Protein AF-A0A6V7LNF7-F1 (afdb_monomer)

Secondary structure (DSSP, 8-state):
--------S-S-TTTTSS--SHHHHTTSPTT-HHHHHHHHHHHHHHHHHHHHHHHHHHHHHHHHHHHHHHHHHHHHHHHHHHHHHHHHHT--GGGS--

Sequence (98 aa):
MPFVIRKIEPRYVGRGHVPQDATAADTWPVGAELGAVSNGCLANTLKQLAGLLNIAEDIFGDLTGELTSIADRSGALRRRIDRLEDQLAAIDPKKIPV

pLDDT: mean 89.08, std 10.81, range [54.12, 98.62]

Structure (mmCIF, N/CA/C/O backbone):
data_AF-A0A6V7LNF7-F1
#
_entry.id   AF-A0A6V7LNF7-F1
#
loop_
_atom_site.group_PDB
_atom_site.id
_atom_site.type_symbol
_atom_site.label_atom_id
_atom_site.label_alt_id
_atom_site.label_comp_id
_atom_site.label_asym_id
_atom_site.label_entity_id
_atom_site.label_seq_id
_atom_site.pdbx_PDB_ins_code
_atom_site.Cartn_x
_atom_site.Cartn_y
_atom_site.Cartn_z
_atom_site.occupancy
_atom_site.B_iso_or_equiv
_atom_site.auth_seq_id
_atom_site.auth_comp_id
_atom_site.auth_asym_id
_atom_site.auth_atom_id
_atom_site.pdbx_PDB_model_num
ATOM 1 N N . MET A 1 1 ? 11.156 -12.744 11.632 1.00 54.12 1 MET A N 1
ATOM 2 C CA . MET A 1 1 ? 10.352 -12.838 10.394 1.00 54.12 1 MET A CA 1
ATOM 3 C C . MET A 1 1 ? 11.119 -12.119 9.294 1.00 54.12 1 MET A C 1
ATOM 5 O O . MET A 1 1 ? 11.582 -11.018 9.572 1.00 54.12 1 MET A O 1
ATOM 9 N N . PRO A 1 2 ? 11.353 -12.717 8.115 1.00 67.75 2 PRO A N 1
ATOM 10 C CA . PRO A 1 2 ? 12.016 -12.013 7.021 1.00 67.75 2 PRO A CA 1
ATOM 11 C C . PRO A 1 2 ? 11.114 -10.877 6.519 1.00 67.75 2 PRO A C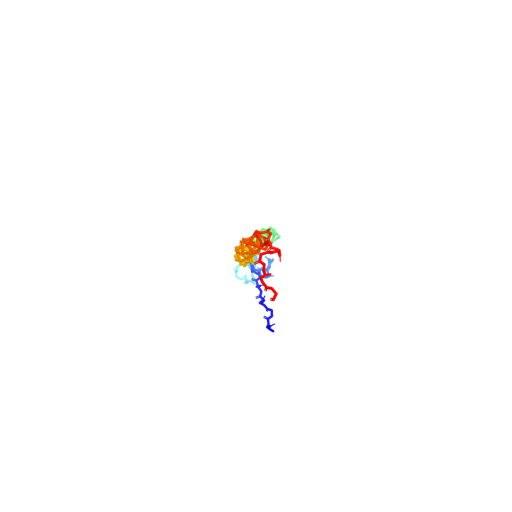 1
ATOM 13 O O . PRO A 1 2 ? 9.918 -11.079 6.324 1.00 67.75 2 PRO A O 1
ATOM 16 N N . PHE A 1 3 ? 11.668 -9.678 6.338 1.00 68.00 3 PHE A N 1
ATOM 17 C CA . PHE A 1 3 ? 10.933 -8.550 5.765 1.00 68.00 3 PHE A CA 1
ATOM 18 C C . PHE A 1 3 ? 10.552 -8.863 4.313 1.00 68.00 3 PHE A C 1
ATOM 20 O O . PHE A 1 3 ? 11.396 -9.307 3.533 1.00 68.00 3 PHE A O 1
ATOM 27 N N . VAL A 1 4 ? 9.289 -8.631 3.942 1.00 82.44 4 VAL A N 1
ATOM 28 C CA . VAL A 1 4 ? 8.829 -8.807 2.557 1.00 82.44 4 VAL A CA 1
ATOM 29 C C . VAL A 1 4 ? 9.542 -7.786 1.672 1.00 82.44 4 VAL A C 1
ATOM 31 O O . VAL A 1 4 ? 9.282 -6.585 1.754 1.00 82.44 4 VAL A O 1
ATOM 34 N N . ILE A 1 5 ? 10.448 -8.262 0.817 1.00 82.50 5 ILE A N 1
ATOM 35 C CA . ILE A 1 5 ? 11.137 -7.419 -0.163 1.00 82.50 5 ILE A CA 1
ATOM 36 C C . ILE A 1 5 ? 10.198 -7.201 -1.348 1.00 82.50 5 ILE A C 1
ATOM 38 O O . ILE A 1 5 ? 10.026 -8.081 -2.191 1.00 82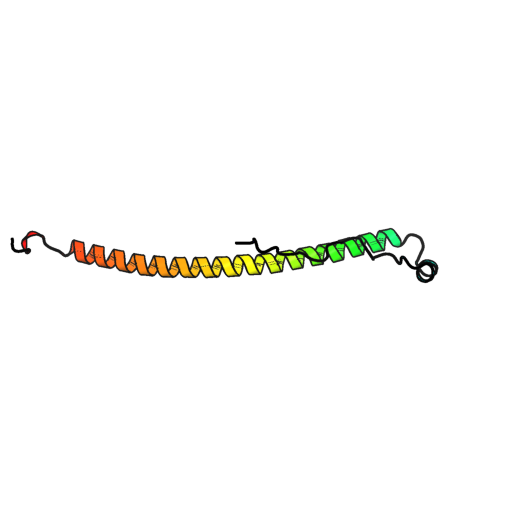.50 5 ILE A O 1
ATOM 42 N N . ARG A 1 6 ? 9.621 -6.003 -1.429 1.00 85.25 6 ARG A N 1
ATOM 43 C CA . ARG A 1 6 ? 8.785 -5.569 -2.554 1.00 85.25 6 ARG A CA 1
ATOM 44 C C . ARG A 1 6 ? 9.678 -4.951 -3.623 1.00 85.25 6 ARG A C 1
ATOM 46 O O . ARG A 1 6 ? 10.343 -3.945 -3.385 1.00 85.25 6 ARG A O 1
ATOM 53 N N . LYS A 1 7 ? 9.769 -5.604 -4.781 1.00 88.06 7 LYS A N 1
ATOM 54 C CA . LYS A 1 7 ? 10.627 -5.161 -5.886 1.00 88.06 7 LYS A CA 1
ATOM 55 C C . LYS A 1 7 ? 9.822 -4.279 -6.833 1.00 88.06 7 LYS A C 1
ATOM 57 O O . LYS A 1 7 ? 8.760 -4.681 -7.280 1.00 88.06 7 LYS A O 1
ATOM 62 N N . ILE A 1 8 ? 10.372 -3.114 -7.161 1.00 91.19 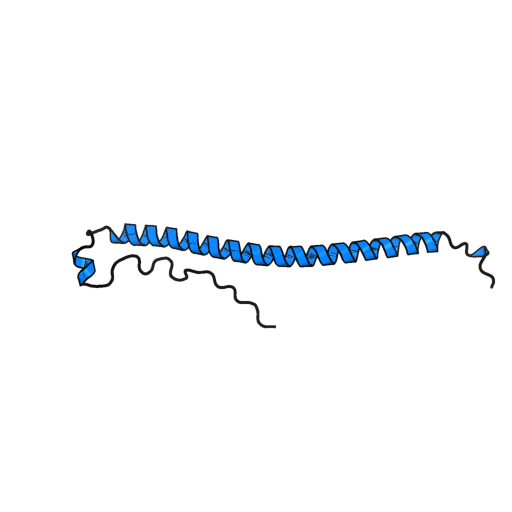8 ILE A N 1
ATOM 63 C CA . ILE A 1 8 ? 9.826 -2.215 -8.178 1.00 91.19 8 ILE A CA 1
ATOM 64 C C . ILE A 1 8 ? 10.561 -2.486 -9.491 1.00 91.19 8 ILE A C 1
ATOM 66 O O . ILE A 1 8 ? 11.796 -2.560 -9.523 1.00 91.19 8 ILE A O 1
ATOM 70 N N . GLU A 1 9 ? 9.802 -2.638 -10.567 1.00 89.25 9 GLU A N 1
ATOM 71 C CA . GLU A 1 9 ? 10.307 -2.829 -11.923 1.00 89.25 9 GLU A CA 1
ATOM 72 C C . GLU A 1 9 ? 9.774 -1.730 -12.842 1.00 89.25 9 GLU A C 1
ATOM 74 O O . GLU A 1 9 ? 8.671 -1.235 -12.611 1.00 89.25 9 GLU A O 1
ATOM 79 N N . PRO A 1 10 ? 10.522 -1.341 -13.891 1.00 92.00 10 PRO A N 1
ATOM 80 C CA . PRO A 1 10 ? 11.820 -1.870 -14.357 1.00 92.00 10 PRO A CA 1
ATOM 81 C C . PRO A 1 10 ? 13.047 -1.280 -13.635 1.00 92.00 10 PRO A C 1
ATOM 83 O O . PRO A 1 10 ? 13.151 -0.073 -13.503 1.00 92.00 10 PRO A O 1
ATOM 86 N N . ARG A 1 11 ? 14.046 -2.082 -13.230 1.00 89.12 11 ARG A N 1
ATOM 87 C CA . ARG A 1 11 ? 15.243 -1.592 -12.488 1.00 89.12 11 ARG A CA 1
ATOM 88 C C . ARG A 1 11 ? 16.258 -0.793 -13.316 1.00 89.12 11 ARG A C 1
ATOM 90 O O . ARG A 1 11 ? 16.940 0.071 -12.776 1.00 89.12 11 ARG A O 1
ATOM 97 N N . TYR A 1 12 ? 16.388 -1.088 -14.607 1.00 90.81 12 TYR A N 1
ATOM 98 C CA . TYR A 1 12 ? 17.386 -0.473 -15.488 1.00 90.81 12 TYR A CA 1
ATOM 99 C C . TYR A 1 12 ? 16.733 0.533 -16.431 1.00 90.81 12 TYR A C 1
ATOM 101 O O . TYR A 1 12 ? 16.623 0.311 -17.632 1.00 90.81 12 TYR A O 1
ATOM 109 N N . VAL A 1 13 ? 16.288 1.644 -15.857 1.00 90.19 13 VAL A N 1
ATOM 110 C CA . VAL A 1 13 ? 15.384 2.612 -16.485 1.00 90.19 13 VAL A CA 1
ATOM 111 C C . VAL A 1 13 ? 15.890 3.123 -17.845 1.00 90.19 13 VAL A C 1
ATOM 113 O O . VAL A 1 13 ? 15.120 3.165 -18.801 1.00 90.19 13 VAL A O 1
ATOM 116 N N . GLY A 1 14 ? 17.187 3.417 -17.966 1.00 88.56 14 GLY A N 1
ATOM 117 C CA . GLY A 1 14 ? 17.796 3.918 -19.205 1.00 88.56 14 GLY A CA 1
ATOM 118 C C . GLY A 1 14 ? 18.434 2.868 -20.126 1.00 88.56 14 GLY A C 1
ATOM 119 O O . GLY A 1 14 ? 19.006 3.252 -21.143 1.00 88.56 14 GLY A O 1
ATOM 120 N N . ARG A 1 15 ? 18.406 1.565 -19.801 1.00 89.31 15 ARG A N 1
ATOM 121 C CA . ARG A 1 15 ? 19.087 0.537 -20.622 1.00 89.31 15 ARG A CA 1
ATOM 122 C C . ARG A 1 15 ? 18.172 -0.013 -21.718 1.00 89.31 15 ARG A C 1
ATOM 124 O O . ARG A 1 15 ? 16.981 -0.189 -21.496 1.00 89.31 15 ARG A O 1
ATOM 131 N N . GLY A 1 16 ? 18.773 -0.360 -22.860 1.00 85.25 16 GLY A N 1
ATOM 132 C CA . GLY A 1 16 ? 18.113 -1.097 -23.946 1.00 85.25 16 GLY A CA 1
ATOM 133 C C . GLY A 1 16 ? 17.325 -0.244 -24.943 1.00 85.25 16 GLY A C 1
ATOM 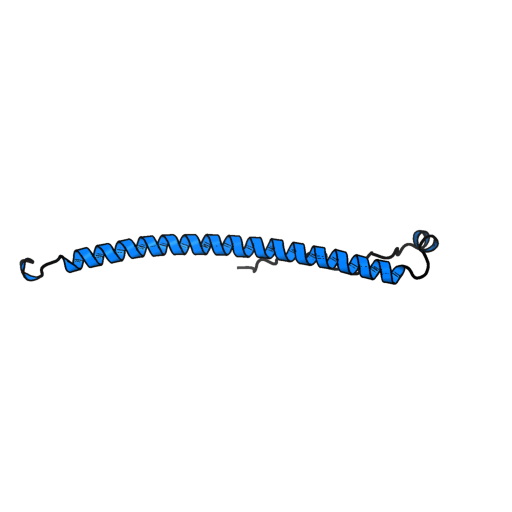134 O O . GLY A 1 16 ? 16.619 -0.801 -25.771 1.00 85.25 16 GLY A O 1
ATOM 135 N N . HIS A 1 17 ? 17.440 1.086 -24.880 1.00 87.75 17 HIS A N 1
ATOM 136 C CA . HIS A 1 17 ? 16.693 2.002 -25.759 1.00 87.75 17 HIS A CA 1
ATOM 137 C C . HIS A 1 17 ? 17.449 2.426 -27.023 1.00 87.75 17 HIS A C 1
ATOM 139 O O . HIS A 1 17 ? 16.904 3.157 -27.841 1.00 87.75 17 HIS A O 1
ATOM 145 N N . VAL A 1 18 ? 18.693 1.972 -27.183 1.00 86.38 18 VAL A N 1
ATOM 146 C CA . VAL A 1 18 ? 19.503 2.157 -28.395 1.00 86.38 18 VAL A CA 1
ATOM 147 C C . VAL A 1 18 ? 19.956 0.773 -28.860 1.00 86.38 18 VAL A C 1
ATOM 149 O O . VAL A 1 18 ? 20.385 -0.014 -28.004 1.00 86.38 18 VAL A O 1
ATOM 152 N N . PRO A 1 19 ? 19.862 0.452 -30.164 1.00 83.19 19 PRO A N 1
ATOM 153 C CA . PRO A 1 19 ? 20.344 -0.819 -30.690 1.00 83.19 19 PRO A CA 1
ATOM 154 C C . PRO A 1 19 ? 21.830 -1.015 -30.368 1.00 83.19 19 PRO A C 1
ATOM 156 O O . PRO A 1 19 ? 22.643 -0.129 -30.613 1.00 83.19 19 PRO A O 1
ATOM 159 N N . GLN A 1 20 ? 22.181 -2.167 -29.795 1.00 77.62 20 GLN A N 1
ATOM 160 C CA . GLN A 1 20 ? 23.579 -2.537 -29.525 1.00 77.62 20 GLN A CA 1
ATOM 161 C C . GLN A 1 20 ? 24.179 -3.409 -30.635 1.00 77.62 20 GLN A C 1
ATOM 163 O O . GLN A 1 20 ? 25.397 -3.567 -30.698 1.00 77.62 20 GLN A O 1
ATOM 168 N N . ASP A 1 21 ? 23.337 -3.952 -31.514 1.00 79.88 21 ASP A N 1
ATOM 169 C CA . ASP A 1 21 ? 23.760 -4.824 -32.602 1.00 79.88 21 ASP A CA 1
ATOM 170 C C . ASP A 1 21 ? 24.253 -4.000 -33.793 1.00 79.88 21 ASP A C 1
ATOM 172 O O . ASP A 1 21 ? 23.562 -3.100 -34.277 1.00 79.88 21 ASP A O 1
ATOM 176 N N . ALA A 1 22 ? 25.440 -4.343 -34.301 1.00 66.25 22 ALA A N 1
ATOM 177 C CA . ALA A 1 22 ? 26.095 -3.629 -35.399 1.00 66.25 22 ALA A CA 1
ATOM 178 C C . ALA A 1 22 ? 25.234 -3.562 -36.675 1.00 66.25 22 ALA A C 1
ATOM 180 O O . ALA A 1 22 ? 25.264 -2.568 -37.386 1.00 66.25 22 ALA A O 1
ATOM 181 N N . THR A 1 23 ? 24.409 -4.581 -36.932 1.00 71.88 23 THR A N 1
ATOM 182 C CA . THR A 1 23 ? 23.498 -4.628 -38.089 1.00 71.88 23 THR A CA 1
ATOM 183 C C . THR A 1 23 ? 22.304 -3.681 -37.961 1.00 71.88 23 THR A C 1
ATOM 185 O O . THR A 1 23 ? 21.767 -3.231 -38.969 1.00 71.88 23 THR A O 1
ATOM 188 N N . ALA A 1 24 ? 21.878 -3.369 -36.735 1.00 68.25 24 ALA A N 1
ATOM 189 C CA . ALA A 1 24 ? 20.782 -2.442 -36.464 1.00 68.25 24 ALA A CA 1
ATOM 190 C C . ALA A 1 24 ? 21.270 -0.990 -36.337 1.00 68.25 24 ALA A C 1
ATOM 192 O O . ALA A 1 24 ? 20.499 -0.062 -36.587 1.00 68.25 24 ALA A O 1
ATOM 193 N N . ALA A 1 25 ? 22.547 -0.795 -35.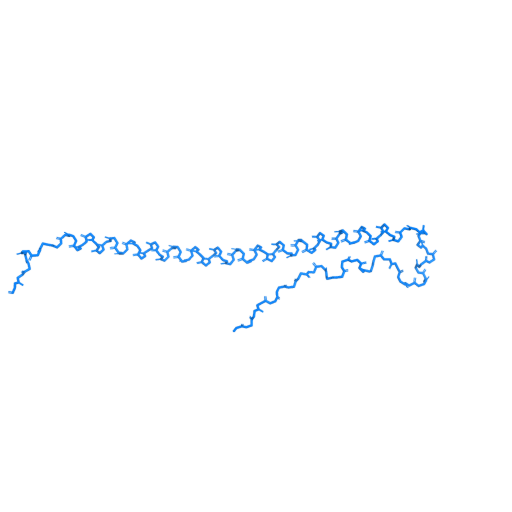990 1.00 67.31 25 ALA A N 1
ATOM 194 C CA . ALA A 1 25 ? 23.183 0.517 -35.929 1.00 67.31 25 ALA A CA 1
ATOM 195 C C . ALA A 1 25 ? 23.217 1.211 -37.304 1.00 67.31 25 ALA A C 1
ATOM 197 O O . ALA A 1 25 ? 22.948 2.405 -37.377 1.00 67.31 25 ALA A O 1
ATOM 198 N N . ASP A 1 26 ? 23.427 0.459 -38.392 1.00 70.31 26 ASP A N 1
ATOM 199 C CA . ASP A 1 26 ? 23.481 0.999 -39.763 1.00 70.31 26 ASP A CA 1
ATOM 200 C C . ASP A 1 26 ? 22.144 1.589 -40.253 1.00 70.31 26 ASP A C 1
ATOM 202 O O . ASP A 1 26 ? 22.117 2.391 -41.186 1.00 70.31 26 ASP A O 1
ATOM 206 N N . THR A 1 27 ? 21.022 1.210 -39.629 1.00 78.25 27 THR A N 1
ATOM 207 C CA . THR A 1 27 ? 19.678 1.730 -39.961 1.00 78.25 27 THR A CA 1
ATOM 208 C C . THR A 1 27 ? 19.217 2.812 -38.975 1.00 78.25 27 THR A C 1
ATOM 210 O O . THR A 1 27 ? 18.192 3.463 -39.193 1.00 78.25 27 THR A O 1
ATOM 213 N N . TRP A 1 28 ? 19.946 3.018 -37.875 1.00 81.19 28 TRP A N 1
ATOM 214 C CA . TRP A 1 28 ? 19.560 3.963 -36.835 1.00 81.19 28 TRP A CA 1
ATOM 215 C C . TRP A 1 28 ? 19.949 5.402 -37.221 1.00 81.19 28 TRP A C 1
ATOM 217 O O . TRP A 1 28 ? 21.089 5.644 -37.619 1.00 81.19 28 TRP A O 1
ATOM 227 N N . PRO A 1 29 ? 19.036 6.385 -37.109 1.00 82.56 29 PRO A N 1
ATOM 228 C CA . PRO A 1 29 ? 19.350 7.761 -37.468 1.00 82.56 29 PRO A CA 1
ATOM 229 C C . PRO A 1 29 ? 20.408 8.358 -36.531 1.00 82.56 29 PRO A C 1
ATOM 231 O O . PRO A 1 29 ? 20.243 8.366 -35.310 1.00 82.56 29 PRO A O 1
ATOM 234 N N . VAL A 1 30 ? 21.472 8.909 -37.126 1.00 80.56 30 VAL A N 1
ATOM 235 C CA . VAL A 1 30 ? 22.579 9.561 -36.411 1.00 80.56 30 VAL A CA 1
ATOM 236 C C . VAL A 1 30 ? 22.042 10.693 -35.531 1.00 80.56 30 VAL A C 1
ATOM 238 O O . VAL A 1 30 ? 21.377 11.606 -36.023 1.00 80.56 30 VAL A O 1
ATOM 241 N N . GLY A 1 31 ? 22.339 10.649 -34.231 1.00 83.25 31 GLY A N 1
ATOM 242 C CA . GLY A 1 31 ? 21.930 11.674 -33.264 1.00 83.25 31 GLY A CA 1
ATOM 243 C C . GLY A 1 31 ? 20.577 11.419 -32.586 1.00 83.25 31 GLY A C 1
ATOM 244 O O . GLY A 1 31 ? 20.198 12.171 -31.684 1.00 83.25 31 GLY A O 1
ATOM 245 N N . ALA A 1 32 ? 19.839 10.369 -32.966 1.00 87.81 32 ALA A N 1
ATOM 246 C CA . ALA A 1 32 ? 18.567 10.012 -32.328 1.00 87.81 32 ALA A CA 1
ATOM 247 C C . ALA A 1 32 ? 18.733 9.244 -30.999 1.00 87.81 32 ALA A C 1
ATOM 249 O O . ALA A 1 32 ? 17.754 9.010 -30.285 1.00 87.81 32 ALA A O 1
ATOM 250 N N . GLU A 1 33 ? 19.956 8.851 -30.641 1.00 89.44 33 GLU A N 1
ATOM 251 C CA . GLU A 1 33 ? 20.260 7.991 -29.494 1.00 89.44 33 GLU A CA 1
ATOM 252 C C . GLU A 1 33 ? 19.859 8.651 -28.172 1.00 89.44 33 GLU A C 1
ATOM 254 O O . GLU A 1 33 ? 19.174 8.037 -27.355 1.00 89.44 33 GLU A O 1
ATOM 259 N N . LEU A 1 34 ? 20.222 9.924 -27.972 1.00 91.31 34 LEU A N 1
ATOM 260 C CA . LEU A 1 34 ? 19.876 10.651 -26.747 1.00 91.31 34 LEU A CA 1
ATOM 261 C C . LEU A 1 34 ? 18.358 10.779 -26.582 1.00 91.31 34 LEU A C 1
ATOM 263 O O . LEU A 1 34 ? 17.840 10.599 -25.480 1.00 91.31 34 LEU A O 1
ATOM 267 N N . GLY A 1 35 ? 17.645 11.059 -27.677 1.00 91.88 35 GLY A N 1
ATOM 268 C CA . GLY A 1 35 ? 16.186 11.144 -27.682 1.00 91.88 35 GLY A CA 1
ATOM 269 C C . GLY A 1 35 ? 15.539 9.815 -27.293 1.00 91.88 35 GLY A C 1
ATOM 270 O O . GLY A 1 35 ? 14.653 9.790 -26.437 1.00 91.88 35 GLY A O 1
ATOM 271 N N . ALA A 1 36 ? 16.027 8.707 -27.853 1.00 91.56 36 ALA A N 1
ATOM 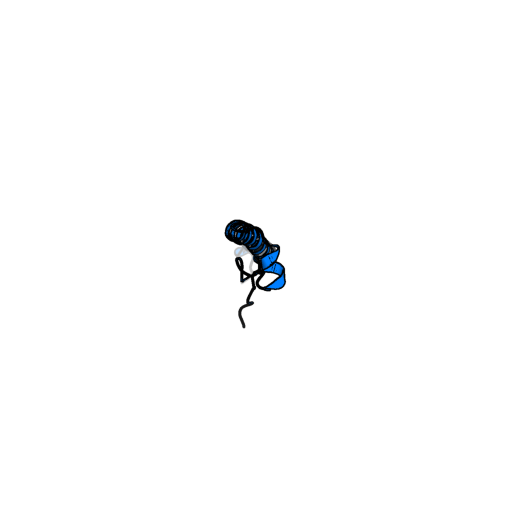272 C CA . ALA A 1 36 ? 15.520 7.375 -27.545 1.00 91.56 36 ALA A CA 1
ATOM 273 C C . ALA A 1 36 ? 15.821 6.943 -26.103 1.00 91.56 36 ALA A C 1
ATOM 275 O O . ALA A 1 36 ? 14.912 6.487 -25.406 1.00 91.56 36 ALA A O 1
ATOM 276 N N . VAL A 1 37 ? 17.047 7.158 -25.609 1.00 93.75 37 VAL A N 1
ATOM 277 C CA . VAL A 1 37 ? 17.396 6.883 -24.203 1.00 93.75 37 VAL A CA 1
ATOM 278 C C . VAL A 1 37 ? 16.564 7.738 -23.255 1.00 93.75 37 VAL A C 1
ATOM 280 O O . VAL A 1 37 ? 16.046 7.213 -22.273 1.00 93.75 37 VAL A O 1
ATOM 283 N N . SER A 1 38 ? 16.407 9.033 -23.541 1.00 94.88 38 SER A N 1
ATOM 284 C CA . SER A 1 38 ? 15.632 9.951 -22.700 1.00 94.88 38 SER A CA 1
ATOM 285 C C . SER A 1 38 ? 14.160 9.538 -22.630 1.00 94.88 38 SER A C 1
ATOM 287 O O . SER A 1 38 ? 13.623 9.338 -21.539 1.00 94.88 38 SER A O 1
ATOM 289 N N . ASN A 1 39 ? 13.523 9.306 -23.781 1.00 94.88 39 ASN A N 1
ATOM 290 C CA . ASN A 1 39 ? 12.126 8.880 -23.838 1.00 94.88 39 ASN A CA 1
ATOM 291 C C . ASN A 1 39 ? 11.914 7.515 -23.165 1.00 94.88 39 ASN A C 1
ATOM 293 O O . ASN A 1 39 ? 10.993 7.332 -22.369 1.00 94.88 39 ASN A O 1
ATOM 297 N N . GLY A 1 40 ? 12.806 6.562 -23.430 1.00 94.94 40 GLY A N 1
ATOM 298 C CA . GLY A 1 40 ? 12.776 5.256 -22.792 1.00 94.94 40 GLY A CA 1
ATOM 299 C C . GLY A 1 40 ? 12.983 5.323 -21.278 1.00 94.94 40 GLY A C 1
ATOM 300 O O . GLY A 1 40 ? 12.315 4.607 -20.529 1.00 94.94 40 GLY A O 1
ATOM 301 N N . CYS A 1 41 ? 13.852 6.223 -20.812 1.00 96.25 41 CYS A N 1
ATOM 302 C CA . CYS A 1 41 ? 14.059 6.482 -19.394 1.00 96.25 41 CYS A CA 1
ATOM 303 C C . CYS A 1 41 ? 12.784 7.042 -18.743 1.00 96.25 41 CYS A C 1
ATOM 305 O O . CYS A 1 41 ? 12.336 6.529 -17.716 1.00 96.25 41 CYS A O 1
ATOM 307 N N . LEU A 1 42 ? 12.139 8.028 -19.372 1.00 97.06 42 LEU A N 1
ATOM 308 C CA . LEU A 1 42 ? 10.872 8.589 -18.892 1.00 97.06 42 LEU A CA 1
ATOM 309 C C . LEU A 1 42 ? 9.767 7.525 -18.832 1.00 97.06 42 LEU A C 1
ATOM 311 O O . LEU A 1 42 ? 9.132 7.356 -17.790 1.00 97.06 42 LEU A O 1
ATOM 315 N N . ALA A 1 43 ? 9.584 6.749 -19.902 1.00 95.94 43 ALA A N 1
ATOM 316 C CA . ALA A 1 43 ? 8.583 5.685 -19.956 1.00 95.94 43 ALA A CA 1
ATOM 317 C C . ALA A 1 43 ? 8.818 4.611 -18.881 1.00 95.94 43 ALA A C 1
ATOM 319 O O . ALA A 1 43 ? 7.882 4.173 -18.210 1.00 95.94 43 ALA A O 1
ATOM 320 N N . ASN A 1 44 ? 10.070 4.199 -18.677 1.00 96.38 44 ASN A N 1
ATOM 321 C CA . ASN A 1 44 ? 10.413 3.225 -17.646 1.00 96.38 44 ASN A CA 1
ATOM 322 C C . ASN A 1 44 ? 10.272 3.794 -16.228 1.00 96.38 44 ASN A C 1
ATOM 324 O O . ASN A 1 44 ? 9.870 3.058 -15.329 1.00 96.38 44 ASN A O 1
ATOM 328 N N . THR A 1 45 ? 10.533 5.087 -16.028 1.00 96.69 45 THR A N 1
ATOM 329 C CA . THR A 1 45 ? 10.295 5.765 -14.743 1.00 96.69 45 THR A CA 1
ATOM 330 C C . THR A 1 45 ? 8.804 5.773 -14.417 1.00 96.69 45 THR A C 1
ATOM 332 O O . THR A 1 45 ? 8.420 5.431 -13.303 1.00 96.69 45 THR A O 1
ATOM 335 N N . LEU A 1 46 ? 7.943 6.073 -15.396 1.00 97.00 46 LEU A N 1
ATOM 336 C CA . LEU A 1 46 ? 6.490 6.003 -15.212 1.00 97.00 46 LEU A CA 1
ATOM 337 C C . LEU A 1 46 ? 6.029 4.586 -14.842 1.00 97.00 46 LEU A C 1
ATOM 339 O O . LEU A 1 46 ? 5.209 4.428 -13.940 1.00 97.00 46 LEU A O 1
ATOM 343 N N . LYS A 1 47 ? 6.595 3.548 -15.471 1.00 95.81 47 LYS A N 1
ATOM 344 C CA . LYS A 1 47 ? 6.313 2.147 -15.109 1.00 95.81 47 LYS A CA 1
ATOM 345 C C . LYS A 1 47 ? 6.764 1.811 -13.685 1.00 95.81 47 LYS A C 1
ATOM 347 O O . LYS A 1 47 ? 6.010 1.169 -12.960 1.00 95.81 47 LYS A O 1
ATOM 352 N N . GLN A 1 48 ? 7.944 2.278 -13.266 1.00 96.25 48 GLN A N 1
ATOM 353 C CA . GLN A 1 48 ? 8.403 2.114 -11.883 1.00 96.25 48 GLN A CA 1
ATOM 354 C C . GLN A 1 48 ? 7.452 2.790 -10.891 1.00 96.25 48 GLN A C 1
ATOM 356 O O . GLN A 1 48 ? 7.111 2.191 -9.874 1.00 96.25 48 GLN A O 1
ATOM 361 N N . LEU A 1 49 ? 7.009 4.017 -11.181 1.00 96.44 49 LEU A N 1
ATOM 362 C CA . LEU A 1 49 ? 6.064 4.743 -10.331 1.00 96.44 49 LEU A CA 1
ATOM 363 C C . LEU A 1 49 ? 4.711 4.030 -10.248 1.00 96.44 49 LEU A C 1
ATOM 365 O O . LEU A 1 49 ? 4.161 3.912 -9.159 1.00 96.44 49 LEU A O 1
ATOM 369 N N . ALA A 1 50 ? 4.207 3.490 -11.359 1.00 95.94 50 ALA A N 1
ATOM 370 C CA . ALA A 1 50 ? 2.994 2.674 -11.354 1.00 95.94 50 ALA A CA 1
ATOM 371 C C . ALA A 1 50 ? 3.161 1.408 -10.491 1.00 95.94 50 ALA A C 1
ATOM 373 O O . ALA A 1 50 ? 2.304 1.107 -9.664 1.00 95.94 50 ALA A O 1
ATOM 374 N N . GLY A 1 51 ? 4.293 0.706 -10.613 1.00 94.88 51 GLY A N 1
ATOM 375 C CA . GLY A 1 51 ? 4.603 -0.446 -9.761 1.00 94.88 51 GLY A CA 1
ATOM 376 C C . GLY A 1 51 ? 4.695 -0.081 -8.275 1.00 94.88 51 GLY A C 1
ATOM 377 O O . GLY A 1 51 ? 4.195 -0.816 -7.427 1.00 94.88 51 GLY A O 1
ATOM 378 N N . LEU A 1 52 ? 5.287 1.073 -7.955 1.00 95.50 52 LEU A N 1
ATOM 379 C CA . LEU A 1 52 ? 5.328 1.609 -6.594 1.00 95.50 52 LEU A CA 1
ATOM 380 C C . LEU A 1 52 ? 3.921 1.910 -6.054 1.00 95.50 52 LEU A C 1
ATOM 382 O O . LEU A 1 52 ? 3.650 1.588 -4.901 1.00 95.50 52 LEU A O 1
ATOM 386 N N . LEU A 1 53 ? 3.044 2.507 -6.866 1.00 96.19 53 LEU A N 1
ATOM 387 C CA . LEU A 1 53 ? 1.669 2.823 -6.472 1.00 96.19 53 LEU A CA 1
ATOM 388 C C . LEU A 1 53 ? 0.854 1.562 -6.180 1.00 96.19 53 LEU A C 1
ATOM 390 O O . LEU A 1 53 ? 0.216 1.514 -5.137 1.00 96.19 53 LEU A O 1
ATOM 394 N N . ASN A 1 54 ? 0.951 0.528 -7.019 1.00 94.81 54 ASN A N 1
ATOM 395 C CA . ASN A 1 54 ? 0.278 -0.753 -6.766 1.00 94.81 54 ASN A CA 1
ATOM 396 C C . ASN A 1 54 ? 0.746 -1.373 -5.442 1.00 94.81 54 ASN A C 1
ATOM 398 O O . ASN A 1 54 ? -0.053 -1.802 -4.619 1.00 94.81 54 ASN A O 1
ATOM 402 N N . ILE A 1 55 ? 2.060 -1.359 -5.198 1.00 94.75 55 ILE A N 1
ATOM 403 C CA . ILE A 1 55 ? 2.625 -1.844 -3.937 1.00 94.75 55 ILE A CA 1
ATOM 404 C C . ILE A 1 55 ? 2.108 -1.028 -2.741 1.00 94.75 55 ILE A C 1
ATOM 406 O O . ILE A 1 55 ? 1.864 -1.588 -1.671 1.00 94.75 55 ILE A O 1
ATOM 410 N N . ALA A 1 56 ? 1.999 0.292 -2.888 1.00 95.88 56 ALA A N 1
ATOM 411 C CA . ALA A 1 56 ? 1.482 1.157 -1.837 1.00 95.88 56 ALA A CA 1
ATOM 412 C C . ALA A 1 56 ? -0.002 0.877 -1.566 1.00 95.88 56 ALA A C 1
ATOM 414 O O . ALA A 1 56 ? -0.389 0.803 -0.403 1.00 95.88 56 ALA A O 1
ATOM 415 N N . GLU A 1 57 ? -0.803 0.682 -2.613 1.00 96.69 57 GLU A N 1
ATOM 416 C CA . GLU A 1 57 ? -2.214 0.305 -2.512 1.00 96.69 57 GLU A CA 1
ATOM 417 C C . GLU A 1 57 ? -2.388 -1.002 -1.736 1.00 96.69 57 GLU A C 1
ATOM 419 O O . GLU A 1 57 ? -3.159 -1.021 -0.779 1.00 96.69 57 GLU A O 1
ATOM 424 N N . ASP A 1 58 ? -1.601 -2.036 -2.045 1.00 95.06 58 ASP A N 1
ATOM 425 C CA . ASP A 1 58 ? -1.630 -3.305 -1.307 1.00 95.06 58 ASP A CA 1
ATOM 426 C C . ASP A 1 58 ? -1.317 -3.098 0.188 1.00 95.06 58 ASP A C 1
ATOM 428 O O . ASP A 1 58 ? -2.047 -3.565 1.061 1.00 95.06 58 ASP A O 1
ATOM 432 N N . ILE A 1 59 ? -0.248 -2.351 0.505 1.00 94.94 59 ILE A N 1
ATOM 433 C CA . ILE A 1 59 ? 0.160 -2.088 1.898 1.00 94.94 59 ILE A CA 1
ATOM 434 C C . ILE A 1 59 ? -0.931 -1.333 2.660 1.00 94.94 59 ILE A C 1
ATOM 436 O O . ILE A 1 59 ? -1.234 -1.672 3.806 1.00 94.94 59 ILE A O 1
ATOM 440 N N . PHE A 1 60 ? -1.485 -0.279 2.059 1.00 97.25 60 PHE A N 1
ATOM 441 C CA . PHE A 1 60 ? -2.517 0.516 2.712 1.00 97.25 60 PHE A CA 1
ATOM 442 C C . PHE A 1 60 ? -3.836 -0.247 2.812 1.00 97.25 60 PHE A C 1
ATOM 444 O O . PHE A 1 60 ? -4.498 -0.126 3.837 1.00 97.25 60 PHE A O 1
ATOM 451 N N . GLY A 1 61 ? -4.180 -1.075 1.824 1.00 97.50 61 GLY A N 1
ATOM 452 C CA . GLY A 1 61 ? -5.335 -1.968 1.875 1.00 97.50 61 GLY A CA 1
ATOM 453 C C . GLY A 1 61 ? -5.257 -2.942 3.050 1.00 97.50 61 GLY A C 1
ATOM 454 O O . GLY A 1 61 ? -6.187 -2.997 3.860 1.00 97.50 61 GLY A O 1
ATOM 455 N N . ASP A 1 62 ? -4.122 -3.632 3.200 1.00 96.44 62 ASP A N 1
ATOM 456 C CA . ASP A 1 62 ? -3.872 -4.548 4.320 1.00 96.44 62 ASP A CA 1
ATOM 457 C C . ASP A 1 62 ? -3.961 -3.815 5.669 1.00 96.44 62 ASP A C 1
ATOM 459 O O . ASP A 1 62 ? -4.689 -4.233 6.574 1.00 96.44 62 ASP A O 1
ATOM 463 N N . LEU A 1 63 ? -3.270 -2.675 5.792 1.00 97.69 63 LEU A N 1
ATOM 464 C CA . LEU A 1 63 ? -3.257 -1.883 7.023 1.00 97.69 63 LEU A CA 1
ATOM 465 C C . LEU A 1 63 ? -4.654 -1.363 7.381 1.00 97.69 63 LEU A C 1
ATOM 467 O O . LEU A 1 63 ? -5.049 -1.407 8.546 1.00 97.69 63 LEU A O 1
ATOM 471 N N . THR A 1 64 ? -5.414 -0.874 6.400 1.00 98.38 64 THR A N 1
ATOM 472 C CA . THR A 1 64 ? -6.797 -0.438 6.611 1.00 98.38 64 THR A CA 1
ATOM 473 C C . THR A 1 64 ? -7.658 -1.602 7.088 1.00 98.38 64 THR A C 1
ATOM 475 O O . THR A 1 64 ? -8.383 -1.433 8.066 1.00 98.38 64 THR A O 1
ATOM 478 N N . GLY A 1 65 ? -7.538 -2.786 6.482 1.00 98.38 65 GLY A N 1
ATOM 479 C CA . GLY A 1 65 ? -8.262 -3.979 6.926 1.00 98.38 65 GLY A CA 1
ATOM 480 C C . GLY A 1 65 ? -7.960 -4.351 8.382 1.00 98.38 65 GLY A C 1
ATOM 481 O O . GLY A 1 65 ? -8.882 -4.568 9.179 1.00 98.38 65 GLY A O 1
ATOM 482 N N . GLU A 1 66 ? -6.681 -4.368 8.763 1.00 98.31 66 GLU A N 1
ATOM 483 C CA . GLU A 1 66 ? -6.266 -4.641 1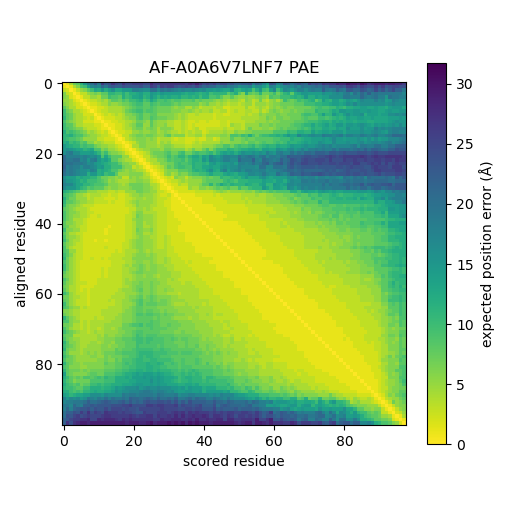0.143 1.00 98.31 66 GLU A CA 1
ATOM 484 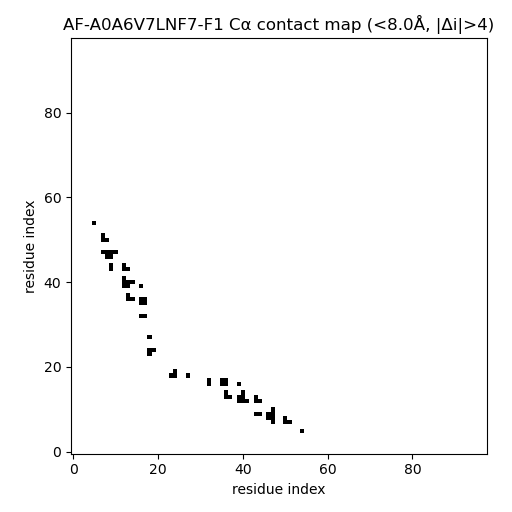C C . GLU A 1 66 ? -6.786 -3.583 11.126 1.00 98.31 66 GLU A C 1
ATOM 486 O O . GLU A 1 66 ? -7.344 -3.926 12.175 1.00 98.31 66 GLU A O 1
ATOM 491 N N . LEU A 1 67 ? -6.660 -2.299 10.784 1.00 98.62 67 LEU A N 1
ATOM 492 C CA . LEU A 1 67 ? -7.127 -1.199 11.627 1.00 98.62 67 LEU A CA 1
ATOM 493 C C . LEU A 1 67 ? -8.648 -1.205 11.794 1.00 98.62 67 LEU A C 1
ATOM 495 O O . LEU A 1 67 ? -9.127 -0.985 12.907 1.00 98.62 67 LEU A O 1
ATOM 499 N N . THR A 1 68 ? -9.411 -1.506 10.741 1.00 98.62 68 THR A N 1
ATOM 500 C CA . THR A 1 68 ? -10.871 -1.654 10.827 1.00 98.62 68 THR A CA 1
ATOM 501 C C . THR A 1 68 ? -11.250 -2.793 11.772 1.00 98.62 68 THR A C 1
ATOM 503 O O . THR A 1 68 ? -12.064 -2.595 12.673 1.00 98.62 68 THR A O 1
ATOM 506 N N . SER A 1 69 ? -10.590 -3.950 11.664 1.00 98.56 69 SER A N 1
ATOM 507 C CA . SER A 1 69 ? -10.803 -5.078 12.583 1.00 98.56 69 SER A CA 1
ATOM 508 C C . SER A 1 69 ? -10.506 -4.709 14.044 1.00 98.56 69 SER A C 1
ATOM 510 O O . SER A 1 69 ? -11.264 -5.051 14.962 1.00 98.56 69 SER A O 1
ATOM 512 N N . ILE A 1 70 ? -9.422 -3.965 14.286 1.00 98.62 70 ILE A N 1
ATOM 513 C CA . ILE A 1 70 ? -9.072 -3.465 15.622 1.00 98.62 70 ILE A CA 1
ATOM 514 C C . ILE A 1 70 ? -10.127 -2.472 16.123 1.00 98.62 70 ILE A C 1
ATOM 516 O O . ILE A 1 70 ? -10.542 -2.568 17.283 1.00 98.62 70 ILE A O 1
ATOM 520 N N . ALA A 1 71 ? -10.583 -1.548 15.276 1.00 98.56 71 ALA A N 1
ATOM 521 C CA . ALA A 1 71 ? -11.598 -0.558 15.619 1.00 98.56 71 ALA A CA 1
ATOM 522 C C . ALA A 1 71 ? -12.928 -1.222 16.005 1.00 98.56 71 ALA A C 1
ATOM 524 O O . ALA A 1 71 ? -13.492 -0.889 17.050 1.00 98.56 71 ALA A O 1
ATOM 525 N N . ASP A 1 72 ? -13.378 -2.223 15.248 1.00 98.56 72 ASP A N 1
ATOM 526 C CA . ASP A 1 72 ? -14.609 -2.967 15.532 1.00 98.56 72 ASP A CA 1
ATOM 527 C C . ASP A 1 72 ? -14.540 -3.702 16.872 1.00 98.56 72 ASP A C 1
ATOM 529 O O . ASP A 1 72 ? -15.452 -3.607 17.705 1.00 98.56 72 ASP A O 1
ATOM 533 N N . ARG A 1 73 ? -13.428 -4.401 17.125 1.00 98.56 73 ARG A N 1
ATOM 534 C CA . ARG A 1 73 ? -13.194 -5.105 18.395 1.00 98.56 73 ARG A CA 1
ATOM 535 C C . ARG A 1 73 ? -13.128 -4.136 19.570 1.00 98.56 73 ARG A C 1
ATOM 537 O O . ARG A 1 73 ? -13.716 -4.406 20.618 1.00 98.56 73 ARG A O 1
ATOM 544 N N . SER A 1 74 ? -12.456 -3.004 19.383 1.00 98.62 74 SER A N 1
ATOM 545 C CA . SER A 1 74 ? -12.344 -1.942 20.387 1.00 98.62 74 SER A CA 1
ATOM 546 C C . SER A 1 74 ? -13.707 -1.322 20.689 1.00 98.62 74 SER A C 1
ATOM 548 O O . SER A 1 74 ? -14.062 -1.152 21.853 1.00 98.62 74 SER A O 1
ATOM 550 N N . GLY A 1 75 ? -14.523 -1.075 19.663 1.00 98.38 75 GLY A N 1
ATOM 551 C CA . GLY A 1 75 ? -15.890 -0.585 19.816 1.00 98.38 75 GLY A CA 1
ATOM 552 C C . GLY A 1 75 ? -16.797 -1.588 20.532 1.00 98.38 75 GLY A C 1
ATOM 553 O O . GLY A 1 75 ? -17.548 -1.219 21.435 1.00 98.38 75 GLY A O 1
ATOM 554 N N . ALA A 1 76 ? -16.709 -2.876 20.190 1.00 98.38 76 ALA A N 1
ATOM 555 C CA . ALA A 1 76 ? -17.454 -3.927 20.882 1.00 98.38 76 ALA A CA 1
ATOM 556 C C . ALA A 1 76 ? -17.050 -4.047 22.359 1.00 98.38 76 ALA A C 1
ATOM 558 O O . ALA A 1 76 ? -17.921 -4.212 23.218 1.00 98.38 76 ALA A O 1
ATOM 559 N N . LEU A 1 77 ? -15.752 -3.943 22.654 1.00 98.50 77 LEU A N 1
ATOM 560 C CA . LEU A 1 77 ? -15.234 -3.922 24.018 1.00 98.50 77 LEU A CA 1
ATOM 561 C C . LEU A 1 77 ? -15.739 -2.693 24.778 1.00 98.50 77 LEU A C 1
ATOM 563 O O . LEU A 1 77 ? -16.239 -2.847 25.890 1.00 98.50 77 LEU A O 1
ATOM 567 N N . ARG A 1 78 ? -15.699 -1.506 24.162 1.00 98.38 78 ARG A N 1
ATOM 568 C CA . ARG A 1 78 ? -16.192 -0.269 24.776 1.00 98.38 78 ARG A CA 1
ATOM 569 C C . ARG A 1 78 ? -17.654 -0.391 25.198 1.00 98.38 78 ARG A C 1
ATOM 571 O O . ARG A 1 78 ? -17.952 -0.209 26.368 1.00 98.38 78 ARG A O 1
ATOM 578 N N . ARG A 1 79 ? -18.530 -0.884 24.315 1.00 98.38 79 ARG A N 1
ATOM 579 C CA . ARG A 1 79 ? -19.949 -1.134 24.650 1.00 98.38 79 ARG A CA 1
ATOM 580 C C . ARG A 1 79 ? -20.158 -2.157 25.771 1.00 98.38 79 ARG A C 1
ATOM 582 O O . ARG A 1 79 ? -21.242 -2.223 26.347 1.00 98.38 79 ARG A O 1
ATOM 589 N N . ARG A 1 80 ? -19.209 -3.071 25.999 1.00 98.25 80 ARG A N 1
ATOM 590 C CA . ARG A 1 80 ? -19.274 -4.006 27.136 1.00 98.25 80 ARG A CA 1
ATOM 591 C C . ARG A 1 80 ? -18.857 -3.307 28.424 1.00 98.25 80 ARG A C 1
ATOM 593 O O . ARG A 1 80 ? -19.510 -3.531 29.430 1.00 98.25 80 ARG A O 1
ATOM 600 N N . ILE A 1 81 ? -17.825 -2.467 28.366 1.00 98.31 81 ILE A N 1
ATOM 601 C CA . ILE A 1 81 ? -17.381 -1.643 29.495 1.00 98.31 81 ILE A CA 1
ATOM 602 C C . ILE A 1 81 ? -18.498 -0.689 29.917 1.00 98.31 81 ILE A C 1
ATOM 604 O O . ILE A 1 81 ? -18.894 -0.741 31.072 1.00 98.31 81 ILE A O 1
ATOM 608 N N . ASP A 1 82 ? -19.086 0.063 28.984 1.00 98.00 82 ASP A N 1
ATOM 609 C CA . ASP A 1 82 ? -20.151 1.025 29.302 1.00 98.00 82 ASP A CA 1
ATOM 610 C C . ASP A 1 82 ? -21.346 0.322 29.989 1.00 98.00 82 ASP A C 1
ATOM 612 O O . ASP A 1 82 ? -21.845 0.766 31.015 1.00 98.00 82 ASP A O 1
ATOM 616 N N . ARG A 1 83 ? -21.744 -0.866 29.502 1.00 97.31 83 ARG A N 1
ATOM 617 C CA . ARG A 1 83 ? -22.799 -1.672 30.146 1.00 97.31 83 ARG A CA 1
ATOM 618 C C . ARG A 1 83 ? -22.436 -2.139 31.555 1.00 97.31 83 ARG A C 1
ATOM 620 O O . ARG A 1 83 ? -23.320 -2.231 32.401 1.00 97.31 83 ARG A O 1
ATOM 627 N N . LEU A 1 84 ? -21.175 -2.494 31.793 1.00 96.81 84 LEU A N 1
ATOM 628 C CA . LEU A 1 84 ? -20.710 -2.886 33.123 1.00 96.81 84 LEU A CA 1
ATOM 629 C C . LEU A 1 84 ? -20.682 -1.685 34.071 1.00 96.81 84 LEU A C 1
ATOM 631 O O . LEU A 1 84 ? -21.044 -1.837 35.234 1.00 96.81 84 LEU A O 1
ATOM 635 N N . GLU A 1 85 ? -20.292 -0.509 33.581 1.00 96.50 85 GLU A N 1
ATOM 636 C CA . GLU A 1 85 ? -20.330 0.740 34.345 1.00 96.50 85 GLU A CA 1
ATOM 637 C C . GLU A 1 85 ? -21.767 1.103 34.737 1.00 96.50 85 GLU A C 1
ATOM 639 O O . GLU A 1 85 ? -22.022 1.362 35.913 1.00 96.50 85 GLU A O 1
ATOM 644 N N . ASP A 1 86 ? -22.719 1.012 33.804 1.00 95.94 86 ASP A N 1
ATOM 645 C CA . ASP A 1 86 ? -24.145 1.236 34.081 1.00 95.94 86 ASP A CA 1
ATOM 646 C C . ASP A 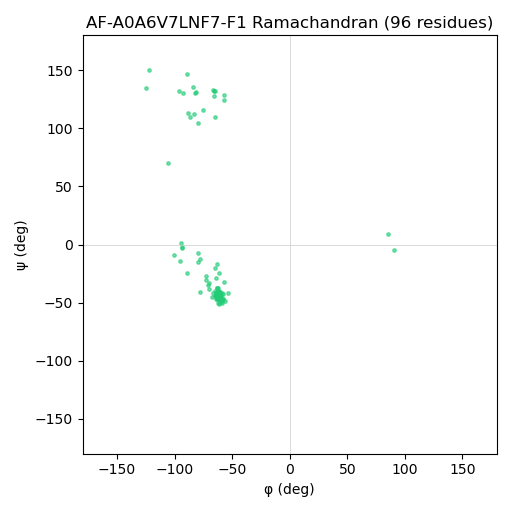1 86 ? -24.685 0.247 35.127 1.00 95.94 86 ASP A C 1
ATOM 648 O O . ASP A 1 86 ? -25.394 0.628 36.063 1.00 95.94 86 ASP A O 1
ATOM 652 N N . GLN A 1 87 ? -24.335 -1.038 34.998 1.00 94.00 87 GLN A N 1
ATOM 653 C CA . GLN A 1 87 ? -24.724 -2.065 35.967 1.00 94.00 87 GLN A CA 1
ATOM 654 C C . GLN A 1 87 ? -24.121 -1.803 37.347 1.00 94.00 87 GLN A C 1
ATOM 656 O O . GLN A 1 87 ? -24.824 -1.940 38.345 1.00 94.00 87 GLN A O 1
ATOM 661 N N . LEU A 1 88 ? -22.846 -1.412 37.412 1.00 93.31 88 LEU A N 1
ATOM 662 C CA . LEU A 1 88 ? -22.167 -1.079 38.661 1.00 93.31 88 LEU A CA 1
ATOM 663 C C . LEU A 1 88 ? -22.796 0.149 39.327 1.00 93.31 88 LEU A C 1
ATOM 665 O O . LEU A 1 88 ? -23.009 0.139 40.537 1.00 93.31 88 LEU A O 1
ATOM 669 N N . ALA A 1 89 ? -23.139 1.175 38.548 1.00 91.25 89 ALA A N 1
ATOM 670 C CA . ALA A 1 89 ? -23.796 2.380 39.047 1.00 91.25 89 ALA A CA 1
ATOM 671 C C . ALA A 1 89 ? -25.199 2.100 39.617 1.00 91.25 89 ALA A C 1
ATOM 673 O O . ALA A 1 89 ? -25.645 2.794 40.529 1.00 91.25 89 ALA A O 1
ATOM 674 N N . ALA A 1 90 ? -25.890 1.076 39.107 1.00 88.38 90 ALA A N 1
ATOM 675 C CA . ALA A 1 90 ? -27.206 0.662 39.593 1.00 88.38 90 ALA A CA 1
ATOM 676 C C . ALA A 1 90 ? -27.165 -0.163 40.896 1.00 88.38 90 ALA A C 1
ATOM 678 O O . ALA A 1 90 ? -28.213 -0.381 41.513 1.00 88.38 90 ALA A O 1
ATOM 679 N N . ILE A 1 91 ? -25.992 -0.643 41.326 1.00 87.00 91 ILE A N 1
ATOM 680 C CA . ILE A 1 91 ? -25.856 -1.416 42.566 1.00 87.00 91 ILE A CA 1
ATOM 681 C C . ILE A 1 91 ? -25.940 -0.465 43.765 1.00 87.00 91 ILE A C 1
ATOM 683 O O . ILE A 1 91 ? -25.075 0.380 43.972 1.00 87.00 91 ILE A O 1
ATOM 687 N N . ASP A 1 92 ? -26.976 -0.641 44.589 1.00 78.50 92 ASP A N 1
ATOM 688 C CA . ASP A 1 92 ? -27.117 0.049 45.873 1.00 78.50 92 ASP A CA 1
ATOM 689 C C . ASP A 1 92 ? -26.394 -0.744 46.980 1.00 78.50 92 ASP A C 1
ATOM 691 O O . ASP A 1 92 ? -26.881 -1.810 47.383 1.00 78.50 92 ASP A O 1
ATOM 695 N N . PRO A 1 93 ? -25.264 -0.245 47.518 1.00 76.88 93 PRO A N 1
ATOM 696 C CA . PRO A 1 93 ? -24.492 -0.953 48.535 1.00 76.88 93 PRO A CA 1
ATOM 697 C C . PRO A 1 93 ? -25.255 -1.172 49.850 1.00 76.88 93 PRO A C 1
ATOM 699 O O . PRO A 1 93 ? -24.863 -2.035 50.630 1.00 76.88 93 PRO A O 1
ATOM 702 N N . LYS A 1 94 ? -26.363 -0.458 50.104 1.00 69.56 94 LYS A N 1
ATOM 703 C CA . LYS A 1 94 ? -27.196 -0.656 51.307 1.00 69.56 94 LYS A CA 1
ATOM 704 C C . LYS A 1 94 ? -28.146 -1.853 51.220 1.00 69.56 94 LYS A C 1
ATOM 706 O O . LYS A 1 94 ? -28.688 -2.261 52.243 1.00 69.56 94 LYS A O 1
ATOM 711 N N . LYS A 1 95 ? -28.373 -2.405 50.024 1.00 67.62 95 LYS A N 1
ATOM 712 C CA . LYS A 1 95 ? -29.213 -3.599 49.811 1.00 67.62 95 LYS A CA 1
ATOM 713 C C . LYS A 1 95 ? -28.422 -4.904 49.812 1.00 67.62 95 LYS A C 1
ATOM 715 O O . LYS A 1 95 ? -29.021 -5.967 49.676 1.00 67.62 95 LYS A O 1
ATOM 720 N N . ILE A 1 96 ? -27.100 -4.829 49.939 1.00 64.81 96 ILE A N 1
ATOM 721 C CA . ILE A 1 96 ? -26.229 -5.997 49.999 1.00 64.81 96 ILE A CA 1
ATOM 722 C C . ILE A 1 96 ? -26.242 -6.494 51.454 1.00 64.81 96 ILE A C 1
ATOM 724 O O . ILE A 1 96 ? -25.781 -5.761 52.330 1.00 64.81 96 ILE A O 1
ATOM 728 N N . PRO A 1 97 ? -26.815 -7.677 51.750 1.00 60.47 97 PRO A N 1
ATOM 729 C CA . PRO A 1 97 ? -26.781 -8.222 53.101 1.00 60.47 97 PRO A CA 1
ATOM 730 C C . PRO A 1 97 ? -25.330 -8.553 53.476 1.00 60.47 97 PRO A C 1
ATOM 732 O O . PRO A 1 97 ? -24.609 -9.155 52.678 1.00 60.47 97 PRO A O 1
ATOM 735 N N . VAL A 1 98 ? -24.922 -8.108 54.668 1.00 61.31 98 VAL A N 1
ATOM 736 C CA . VAL A 1 98 ? -23.633 -8.428 55.307 1.00 61.31 98 VAL A CA 1
ATOM 737 C C . VAL A 1 98 ? -23.689 -9.828 55.903 1.00 61.31 98 VAL A C 1
ATOM 739 O O . VAL A 1 98 ? -24.729 -10.141 56.527 1.00 61.31 98 VAL A O 1
#

Radius of gyration: 31.37 Å; Cα contacts (8 Å, |Δi|>4): 35; chains: 1; bounding box: 55×24×95 Å

Foldseek 3Di:
DDDPDQDFDDPCQQPDQDDPDPVVNVVDDPPCNVVSSVVSSVVRVVSSVVSVVVVVCVVVVVVVVVVVVVVVVVVVVVVVVVVVVVVVVPDDPVPDDD

Solvent-accessible surface area (backbone atoms only — not comparable to full-atom values): 5764 Å² total; per-residue (Å²): 130,84,78,86,82,82,82,61,45,58,82,62,37,61,64,84,46,57,74,85,48,75,83,54,45,80,75,51,66,88,84,47,53,64,57,35,27,51,53,39,23,52,55,27,47,53,43,24,52,51,42,46,48,55,54,48,49,53,54,50,50,53,50,50,53,54,51,50,55,51,48,53,53,50,51,56,49,47,60,50,51,54,52,49,52,54,54,56,71,68,58,57,78,88,75,57,85,129

Mean predicted aligned error: 8.33 Å

Organism: NCBI:txid1563983